Protein AF-A0A7G1IAF2-F1 (afdb_monomer)

Radius of gyration: 13.43 Å; Cα contacts (8 Å, |Δi|>4): 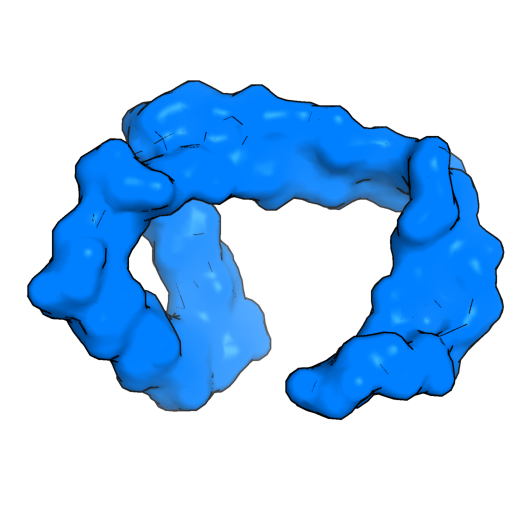85; chains: 1; bounding box: 30×22×25 Å

Structu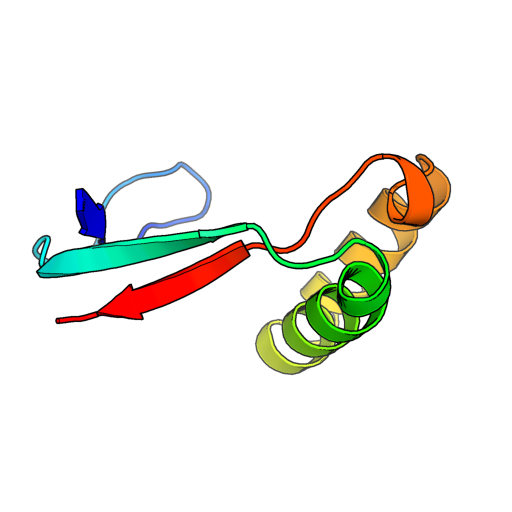re (mmCIF, N/CA/C/O backbone):
data_AF-A0A7G1IAF2-F1
#
_entry.id   AF-A0A7G1IAF2-F1
#
loop_
_atom_site.group_PDB
_atom_site.id
_atom_site.type_symbol
_atom_site.label_atom_id
_atom_site.label_alt_id
_atom_site.label_comp_id
_atom_site.label_asym_id
_atom_site.label_entity_id
_atom_site.label_seq_id
_atom_site.pdbx_PDB_ins_code
_atom_site.Cartn_x
_atom_site.Cartn_y
_atom_site.Cartn_z
_atom_site.occupancy
_atom_site.B_iso_or_equiv
_atom_site.auth_seq_id
_atom_site.auth_comp_id
_atom_site.auth_asym_id
_atom_site.auth_atom_id
_atom_site.pdbx_PDB_model_num
ATOM 1 N N . MET A 1 1 ? -17.153 2.297 8.448 1.00 93.94 1 MET A N 1
ATOM 2 C CA . MET A 1 1 ? -17.160 2.552 6.984 1.00 93.94 1 MET A CA 1
ATOM 3 C C . MET A 1 1 ? -17.080 1.204 6.322 1.00 93.94 1 MET A C 1
ATOM 5 O O . MET A 1 1 ? -16.467 0.323 6.905 1.00 93.94 1 MET A O 1
ATOM 9 N N . THR A 1 2 ? -17.697 1.005 5.165 1.00 96.81 2 THR A N 1
ATOM 10 C CA . THR A 1 2 ? -17.775 -0.344 4.603 1.00 96.81 2 THR A CA 1
ATOM 11 C C . THR A 1 2 ? -16.654 -0.628 3.604 1.00 96.81 2 THR A C 1
ATOM 13 O O . THR A 1 2 ? -16.215 0.253 2.864 1.00 96.81 2 THR A O 1
ATOM 16 N N . LEU A 1 3 ? -16.180 -1.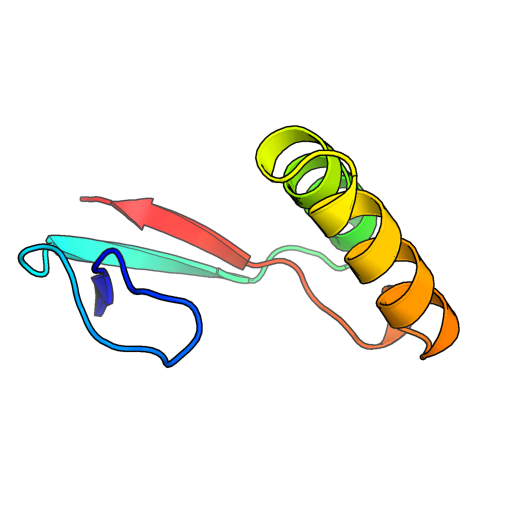873 3.585 1.00 96.25 3 LEU A N 1
ATOM 17 C CA . LEU A 1 3 ? -15.128 -2.376 2.704 1.00 96.25 3 LEU A CA 1
ATOM 18 C C . LEU A 1 3 ? -15.654 -3.558 1.889 1.00 96.25 3 LEU A C 1
ATOM 20 O O . LEU A 1 3 ? -16.375 -4.405 2.407 1.00 96.25 3 LEU A O 1
ATOM 24 N N . ALA A 1 4 ? -15.258 -3.644 0.622 1.00 96.81 4 ALA A N 1
ATOM 25 C CA . ALA A 1 4 ? -15.537 -4.789 -0.239 1.00 96.81 4 ALA A CA 1
ATOM 26 C C . ALA A 1 4 ? -14.334 -5.059 -1.148 1.00 96.81 4 ALA A C 1
ATOM 28 O O . ALA A 1 4 ? -13.595 -4.143 -1.515 1.00 96.81 4 ALA A O 1
ATOM 29 N N . ILE A 1 5 ? -14.148 -6.316 -1.546 1.00 95.62 5 ILE A N 1
ATOM 30 C CA . ILE A 1 5 ? -13.175 -6.671 -2.581 1.00 95.62 5 ILE A CA 1
ATOM 31 C C . ILE A 1 5 ? -13.684 -6.119 -3.915 1.00 95.62 5 ILE A C 1
ATOM 33 O O . ILE A 1 5 ? -14.864 -6.267 -4.234 1.00 95.62 5 ILE A O 1
ATOM 37 N N . CYS A 1 6 ? -12.808 -5.520 -4.721 1.00 96.38 6 CYS A N 1
ATOM 38 C CA . CYS A 1 6 ? -13.149 -5.020 -6.049 1.00 96.38 6 CYS A CA 1
ATOM 39 C C . CYS A 1 6 ? -12.123 -5.443 -7.108 1.00 96.38 6 CYS A C 1
ATOM 41 O O . CYS A 1 6 ? -10.996 -5.829 -6.794 1.00 96.38 6 CYS A O 1
ATOM 43 N N . ASP A 1 7 ? -12.533 -5.396 -8.377 1.00 95.38 7 ASP A N 1
ATOM 44 C CA . ASP A 1 7 ? -11.592 -5.494 -9.494 1.00 95.38 7 ASP A CA 1
ATOM 45 C C . ASP A 1 7 ? -10.884 -4.154 -9.765 1.00 95.38 7 ASP A C 1
ATOM 47 O O . ASP A 1 7 ? -11.214 -3.118 -9.190 1.00 95.38 7 ASP A O 1
ATOM 51 N N . VAL A 1 8 ? -9.913 -4.155 -10.685 1.00 91.44 8 VAL A N 1
ATOM 52 C CA . VAL A 1 8 ? -9.117 -2.962 -11.042 1.00 91.44 8 VAL A CA 1
ATOM 53 C C . VAL A 1 8 ? -9.940 -1.799 -11.617 1.00 91.44 8 VAL A C 1
ATOM 55 O O . VAL A 1 8 ? -9.418 -0.697 -11.750 1.00 91.44 8 VAL A O 1
ATOM 58 N N . ARG A 1 9 ? -11.211 -2.025 -11.979 1.00 95.75 9 ARG A N 1
ATOM 59 C CA . ARG A 1 9 ? -12.148 -0.984 -12.436 1.00 95.75 9 ARG A CA 1
ATOM 60 C C . ARG A 1 9 ? -13.040 -0.472 -11.302 1.00 95.75 9 ARG A C 1
ATOM 62 O O . ARG A 1 9 ? -13.957 0.300 -11.564 1.00 95.75 9 ARG A O 1
ATOM 69 N N . GLY A 1 10 ? -12.812 -0.930 -10.073 1.00 94.75 10 GLY A N 1
ATOM 70 C CA . GLY A 1 10 ? -13.599 -0.570 -8.901 1.00 94.75 10 GLY A CA 1
ATOM 71 C C . GLY A 1 10 ? -14.947 -1.284 -8.811 1.00 94.75 10 GLY A C 1
ATOM 72 O O . GLY A 1 10 ? -15.804 -0.834 -8.057 1.00 94.75 10 GLY A O 1
ATOM 73 N N . ARG A 1 11 ? -15.181 -2.381 -9.553 1.00 96.94 11 ARG A N 1
ATOM 74 C CA . ARG A 1 11 ? -16.454 -3.121 -9.454 1.00 96.94 11 ARG A CA 1
ATOM 75 C C . ARG A 1 11 ? -16.410 -4.084 -8.261 1.00 96.94 11 ARG A C 1
ATOM 77 O O . ARG A 1 11 ? -15.529 -4.951 -8.264 1.00 96.94 11 ARG A O 1
ATOM 84 N N . PRO A 1 12 ? -17.338 -3.990 -7.288 1.00 97.38 12 PRO A N 1
ATOM 85 C CA . PRO A 1 12 ? -17.382 -4.901 -6.145 1.00 97.38 12 PRO A CA 1
ATOM 86 C C . PRO A 1 12 ? -17.537 -6.369 -6.564 1.00 97.38 12 PRO A C 1
ATOM 88 O O . PRO A 1 12 ? -18.217 -6.682 -7.544 1.00 97.38 12 PRO A O 1
ATOM 91 N N . LYS A 1 13 ? -16.884 -7.265 -5.821 1.00 97.69 13 LYS A N 1
ATOM 92 C CA . LYS A 1 13 ? -16.869 -8.729 -6.009 1.00 97.69 13 LYS A CA 1
ATOM 93 C C . LYS A 1 13 ? -17.206 -9.500 -4.730 1.00 97.69 13 LYS A C 1
ATOM 95 O O . LYS A 1 13 ? -17.176 -10.725 -4.742 1.00 97.69 13 LYS A O 1
ATOM 100 N N . SER A 1 14 ? -17.504 -8.796 -3.644 1.00 97.00 14 SER A N 1
ATOM 101 C CA . SER A 1 14 ? -17.943 -9.358 -2.369 1.00 97.00 14 SER A CA 1
ATOM 102 C C . SER A 1 14 ? -19.082 -8.522 -1.800 1.00 97.00 14 SER A C 1
ATOM 104 O O . SER A 1 14 ? -19.305 -7.389 -2.236 1.00 97.00 14 SER A O 1
ATOM 106 N N .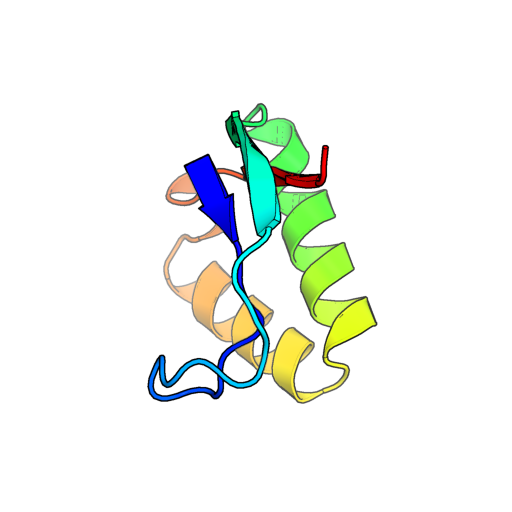 GLU A 1 15 ? -19.756 -9.059 -0.787 1.00 97.44 15 GLU A N 1
ATOM 107 C CA . GLU A 1 15 ? -20.570 -8.242 0.108 1.00 97.44 15 GLU A CA 1
ATOM 108 C C . GLU A 1 15 ? -19.689 -7.231 0.852 1.00 97.44 15 GLU A C 1
ATOM 110 O O . GLU A 1 15 ? -18.475 -7.425 1.009 1.00 97.44 15 GLU A O 1
ATOM 115 N N . ALA A 1 16 ? -20.309 -6.124 1.251 1.00 97.31 16 ALA A N 1
ATOM 116 C CA . ALA A 1 16 ? -19.649 -5.077 2.005 1.00 97.31 16 ALA A CA 1
ATOM 117 C C . ALA A 1 16 ? -19.640 -5.437 3.497 1.00 97.31 16 ALA A C 1
ATOM 119 O O . ALA A 1 16 ? -20.658 -5.867 4.035 1.00 97.31 16 ALA A O 1
ATOM 120 N N . VAL A 1 17 ? -18.503 -5.234 4.157 1.00 97.12 17 VAL A N 1
ATOM 121 C CA . VAL A 1 17 ? -18.315 -5.485 5.595 1.00 97.12 17 VAL A CA 1
ATOM 122 C C . VAL A 1 17 ? -17.938 -4.200 6.314 1.00 97.12 17 VAL A C 1
ATOM 124 O O . VAL A 1 17 ? -17.324 -3.319 5.711 1.00 97.12 17 VAL A O 1
ATOM 127 N N . GLU A 1 18 ? -18.286 -4.077 7.594 1.00 98.00 18 GLU A N 1
ATOM 128 C CA . GLU A 1 18 ? -17.867 -2.924 8.391 1.00 98.00 18 GLU A CA 1
ATOM 129 C C . GLU A 1 18 ? -16.362 -2.936 8.653 1.00 98.00 18 GLU A C 1
ATOM 131 O O . GLU A 1 18 ? -15.721 -3.974 8.832 1.00 98.00 18 GLU A O 1
ATOM 136 N N . GLY A 1 19 ? -15.784 -1.744 8.669 1.00 96.88 19 GLY A N 1
ATOM 137 C CA . GLY A 1 19 ? -14.370 -1.556 8.897 1.00 96.88 19 GLY A CA 1
ATOM 138 C C . GLY A 1 19 ? -14.000 -0.127 9.257 1.00 96.88 19 GLY A C 1
ATOM 139 O O . GLY A 1 19 ? -14.810 0.811 9.267 1.00 96.88 19 GLY A O 1
ATOM 140 N N . THR A 1 20 ? -12.719 0.031 9.553 1.00 97.31 20 THR A N 1
ATOM 141 C CA . THR A 1 20 ? -12.089 1.301 9.901 1.00 97.31 20 THR A CA 1
ATOM 142 C C . THR A 1 20 ? -10.828 1.505 9.075 1.00 97.31 20 THR A C 1
ATOM 144 O O . THR A 1 20 ? -10.174 0.547 8.656 1.00 97.31 20 THR A O 1
ATOM 147 N N . ALA A 1 21 ? -10.514 2.773 8.822 1.00 96.69 21 ALA A N 1
ATOM 148 C CA . ALA A 1 21 ? -9.278 3.201 8.190 1.00 96.69 21 ALA A CA 1
ATOM 149 C C . ALA A 1 21 ? -8.540 4.146 9.132 1.00 96.69 21 ALA A C 1
ATOM 151 O O . ALA A 1 21 ? -9.148 5.069 9.674 1.00 96.69 21 ALA A O 1
ATOM 152 N N . ALA A 1 22 ? -7.241 3.928 9.290 1.00 97.38 22 ALA A N 1
ATOM 153 C CA . ALA A 1 22 ? -6.352 4.829 10.001 1.00 97.38 22 ALA A CA 1
ATOM 154 C C . ALA A 1 22 ? -5.282 5.354 9.045 1.00 97.38 22 ALA A C 1
ATOM 156 O O . ALA A 1 22 ? -4.716 4.600 8.251 1.00 97.38 22 ALA A O 1
ATOM 157 N N . ILE A 1 23 ? -5.017 6.655 9.133 1.00 97.75 23 ILE A N 1
ATOM 158 C CA . ILE A 1 23 ? -3.877 7.281 8.470 1.00 97.75 23 ILE A CA 1
ATOM 159 C C . ILE A 1 23 ? -2.625 6.905 9.266 1.00 97.75 2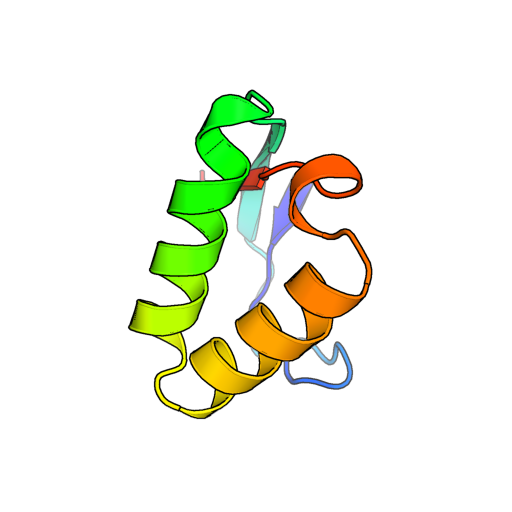3 ILE A C 1
ATOM 161 O O . ILE A 1 23 ? -2.602 7.055 10.487 1.00 97.75 23 ILE A O 1
ATOM 165 N N . LEU A 1 24 ? -1.617 6.373 8.582 1.00 97.94 24 LEU A N 1
ATOM 166 C CA . LEU A 1 24 ? -0.326 6.037 9.176 1.00 97.94 24 LEU A CA 1
ATOM 167 C C . LEU A 1 24 ? 0.612 7.244 9.154 1.00 97.94 24 LEU A C 1
ATOM 169 O O . LEU A 1 24 ? 0.433 8.156 8.357 1.00 97.94 24 LEU A O 1
ATOM 173 N N . ASP A 1 25 ? 1.634 7.211 10.005 1.00 96.75 25 ASP A N 1
ATOM 174 C CA . ASP A 1 25 ? 2.735 8.172 9.955 1.00 96.75 25 ASP A CA 1
ATOM 175 C C . ASP A 1 25 ? 3.526 8.057 8.638 1.00 96.75 25 ASP A C 1
ATOM 177 O O . ASP A 1 25 ? 3.666 6.961 8.085 1.00 96.75 25 ASP A O 1
ATOM 181 N N . ASP A 1 26 ? 4.089 9.168 8.163 1.00 95.62 26 ASP A N 1
ATOM 182 C CA . ASP A 1 26 ? 4.855 9.229 6.911 1.00 95.62 26 ASP A CA 1
ATOM 183 C C . ASP A 1 26 ? 6.047 8.257 6.902 1.00 95.62 26 ASP A C 1
ATOM 185 O O . ASP A 1 26 ? 6.384 7.679 5.862 1.00 95.62 26 ASP A O 1
ATOM 189 N N . SER A 1 27 ? 6.646 7.981 8.068 1.00 96.38 27 SER A N 1
ATOM 190 C CA . SER A 1 27 ? 7.726 6.992 8.202 1.00 96.38 27 SER A CA 1
ATOM 191 C C . SER A 1 27 ? 7.305 5.575 7.790 1.00 96.38 27 SER A C 1
ATOM 193 O O . SER A 1 27 ? 8.148 4.765 7.392 1.00 96.38 27 SER A O 1
ATOM 195 N N . GLN A 1 28 ? 6.003 5.272 7.800 1.00 98.00 28 GLN A N 1
ATOM 196 C CA . GLN A 1 28 ? 5.455 3.963 7.439 1.00 98.00 28 GLN A CA 1
ATOM 197 C C . GLN A 1 28 ? 5.216 3.800 5.933 1.00 98.00 28 GLN A C 1
ATOM 199 O O . GLN A 1 28 ? 4.985 2.677 5.471 1.00 98.00 28 GLN A O 1
ATOM 204 N N . THR A 1 29 ? 5.308 4.869 5.135 1.00 98.12 29 THR A N 1
ATOM 205 C CA . THR A 1 29 ? 5.072 4.817 3.681 1.00 98.12 29 THR A CA 1
ATOM 206 C C . THR A 1 29 ? 5.977 3.788 2.990 1.00 98.12 29 THR A C 1
ATOM 208 O O . THR A 1 29 ? 5.53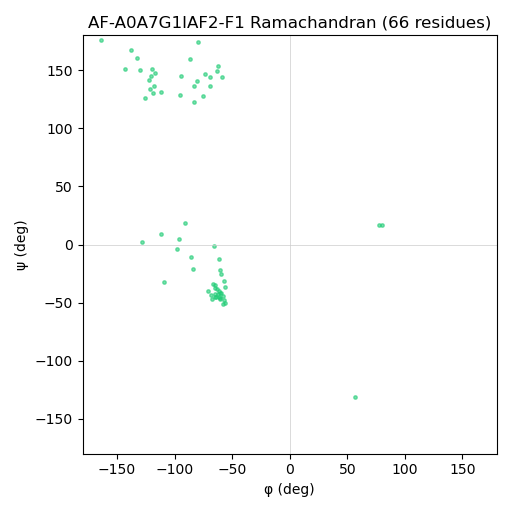0 3.048 2.108 1.00 98.12 29 THR A O 1
ATOM 211 N N . GLY A 1 30 ? 7.229 3.645 3.440 1.00 98.00 30 GLY A N 1
ATOM 212 C CA . GLY A 1 30 ? 8.144 2.608 2.952 1.00 98.00 30 GLY A CA 1
ATOM 213 C C . GLY A 1 30 ? 7.631 1.182 3.194 1.00 98.00 30 GLY A C 1
ATOM 214 O O . GLY A 1 30 ? 7.595 0.374 2.264 1.00 98.00 30 GLY A O 1
ATOM 215 N N . ALA A 1 31 ? 7.156 0.897 4.409 1.00 98.12 31 ALA A N 1
ATOM 216 C CA . ALA A 1 31 ? 6.622 -0.414 4.779 1.00 98.12 31 ALA A CA 1
ATOM 217 C C . ALA A 1 31 ? 5.347 -0.765 3.993 1.00 98.12 31 ALA A C 1
ATOM 219 O O . ALA A 1 31 ? 5.150 -1.921 3.607 1.00 98.12 31 ALA A O 1
ATOM 220 N N . VAL A 1 32 ? 4.506 0.230 3.691 1.00 98.19 32 VAL A N 1
ATOM 221 C CA . VAL A 1 32 ? 3.316 0.046 2.846 1.00 98.19 32 VAL A CA 1
ATOM 222 C C . VAL A 1 32 ? 3.709 -0.325 1.416 1.00 98.19 32 VAL A C 1
ATOM 224 O O . VAL A 1 32 ? 3.163 -1.286 0.868 1.00 98.19 32 VAL A O 1
ATOM 227 N N . TYR A 1 33 ? 4.693 0.353 0.816 1.00 98.50 33 TYR A N 1
ATOM 228 C CA . TYR A 1 33 ? 5.215 -0.058 -0.491 1.00 98.50 33 TYR A CA 1
ATOM 229 C C . TYR A 1 33 ? 5.753 -1.492 -0.462 1.00 98.50 33 TYR A C 1
ATOM 231 O O . TYR A 1 33 ? 5.451 -2.280 -1.363 1.00 98.50 33 TYR A O 1
ATOM 239 N N . ASP A 1 34 ? 6.505 -1.871 0.569 1.00 98.25 34 ASP A N 1
ATOM 240 C CA . ASP A 1 34 ? 7.020 -3.236 0.692 1.00 98.25 34 ASP A CA 1
ATOM 241 C C . ASP A 1 34 ? 5.889 -4.267 0.789 1.00 98.25 34 ASP A C 1
ATOM 243 O O . ASP A 1 34 ? 5.950 -5.317 0.141 1.00 98.25 34 ASP A O 1
ATOM 247 N N . ALA A 1 35 ? 4.820 -3.958 1.528 1.00 98.25 35 ALA A N 1
ATOM 248 C CA . ALA A 1 35 ? 3.627 -4.797 1.601 1.00 98.25 35 ALA A CA 1
ATOM 249 C C . ALA A 1 35 ? 2.931 -4.938 0.234 1.00 98.25 35 ALA A C 1
ATOM 251 O O . ALA A 1 35 ? 2.572 -6.053 -0.153 1.00 98.25 35 ALA A O 1
ATOM 252 N N . ILE A 1 36 ? 2.803 -3.852 -0.541 1.00 97.75 36 ILE A N 1
ATOM 253 C CA . ILE A 1 36 ? 2.263 -3.879 -1.916 1.00 97.75 36 ILE A CA 1
ATOM 254 C C . ILE A 1 36 ? 3.121 -4.779 -2.815 1.00 97.75 36 ILE A C 1
ATOM 256 O O . ILE A 1 36 ? 2.594 -5.635 -3.531 1.00 97.75 36 ILE A O 1
ATOM 260 N N . GLY A 1 37 ? 4.447 -4.633 -2.751 1.00 98.31 37 GLY A N 1
ATOM 261 C CA . GLY A 1 37 ? 5.387 -5.434 -3.537 1.00 98.31 37 GLY A CA 1
ATOM 262 C C . GLY A 1 37 ? 5.333 -6.924 -3.191 1.00 98.31 37 GLY A C 1
ATOM 263 O O . GLY A 1 37 ? 5.405 -7.766 -4.086 1.00 98.31 37 GLY A O 1
ATOM 264 N N . LYS A 1 38 ? 5.158 -7.260 -1.907 1.00 98.31 38 LYS A N 1
ATOM 265 C CA . LYS A 1 38 ? 4.974 -8.644 -1.440 1.00 98.31 38 LYS A CA 1
ATOM 266 C C . LYS A 1 38 ? 3.632 -9.224 -1.889 1.00 98.31 38 LYS A C 1
ATOM 268 O O . LYS A 1 38 ? 3.596 -10.354 -2.364 1.00 98.31 38 LYS A O 1
ATOM 273 N N . ARG A 1 39 ? 2.545 -8.454 -1.782 1.00 97.06 39 ARG A N 1
ATOM 274 C CA . ARG A 1 39 ? 1.182 -8.912 -2.098 1.00 97.06 39 ARG A CA 1
ATOM 275 C C . ARG A 1 39 ? 0.943 -9.120 -3.593 1.00 97.06 39 ARG A C 1
ATOM 277 O O . ARG A 1 39 ? 0.269 -10.072 -3.966 1.00 97.06 39 ARG A O 1
ATOM 284 N N . TYR A 1 40 ? 1.472 -8.236 -4.439 1.00 96.38 40 TYR A N 1
ATOM 285 C CA . TYR A 1 40 ? 1.182 -8.223 -5.881 1.00 96.38 40 TYR A CA 1
ATOM 286 C C . TYR A 1 40 ? 2.381 -8.613 -6.761 1.00 96.38 40 TYR A C 1
ATOM 288 O O . TYR A 1 40 ? 2.328 -8.478 -7.986 1.00 96.38 40 TYR A O 1
ATOM 296 N N . GLY A 1 41 ? 3.478 -9.085 -6.161 1.00 97.88 41 GLY A N 1
ATOM 297 C CA . GLY A 1 41 ? 4.647 -9.596 -6.876 1.00 97.88 41 GLY A CA 1
ATOM 298 C C . GLY A 1 41 ? 5.253 -8.581 -7.851 1.00 97.88 41 GLY A C 1
ATOM 299 O O . GLY A 1 41 ? 5.499 -7.426 -7.501 1.00 97.88 41 GLY A O 1
ATOM 300 N N . ILE A 1 42 ? 5.515 -9.013 -9.091 1.00 98.19 42 ILE A N 1
ATOM 301 C CA . ILE A 1 42 ? 6.144 -8.175 -10.129 1.00 98.19 42 ILE A CA 1
ATOM 3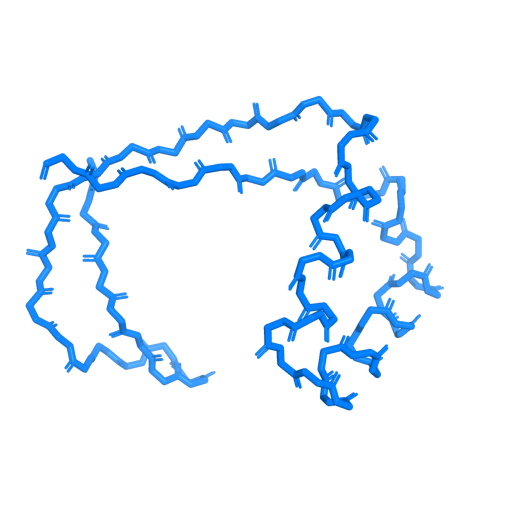02 C C . ILE A 1 42 ? 5.303 -6.927 -10.420 1.00 98.19 42 ILE A C 1
ATOM 304 O O . ILE A 1 42 ? 5.857 -5.833 -10.509 1.00 98.19 42 ILE A O 1
ATOM 308 N N . VAL A 1 43 ? 3.976 -7.067 -10.501 1.00 97.56 43 VAL A N 1
ATOM 309 C CA . VAL A 1 43 ? 3.069 -5.938 -10.762 1.00 97.56 43 VAL A CA 1
ATOM 310 C C . VAL A 1 43 ? 3.181 -4.895 -9.650 1.00 97.56 43 VAL A C 1
ATOM 312 O O . VAL A 1 43 ? 3.344 -3.710 -9.935 1.00 97.56 43 VAL A O 1
ATOM 315 N N . GLY A 1 44 ? 3.189 -5.337 -8.388 1.00 97.94 44 GLY A N 1
ATOM 316 C CA . GLY A 1 44 ? 3.394 -4.456 -7.235 1.00 97.94 44 GLY A CA 1
ATOM 317 C C . GLY A 1 44 ? 4.751 -3.751 -7.266 1.00 97.94 44 GLY A C 1
ATOM 318 O O . GLY A 1 44 ? 4.831 -2.553 -7.020 1.00 97.94 44 GLY A O 1
ATOM 319 N N . LYS A 1 45 ? 5.825 -4.457 -7.636 1.00 98.25 45 LYS A N 1
ATOM 320 C CA . LYS A 1 45 ? 7.171 -3.864 -7.741 1.00 98.25 45 LYS A CA 1
ATOM 321 C C . LYS A 1 45 ? 7.261 -2.796 -8.836 1.00 98.25 45 LYS A C 1
ATOM 323 O O . LYS A 1 45 ? 7.843 -1.740 -8.592 1.00 98.25 45 LYS A O 1
ATOM 328 N N . VAL A 1 46 ? 6.670 -3.039 -10.009 1.00 98.50 46 VAL A N 1
ATOM 329 C CA . VAL A 1 46 ? 6.612 -2.051 -11.104 1.00 98.50 46 VAL A CA 1
ATOM 330 C C . VAL A 1 46 ? 5.787 -0.835 -10.685 1.00 98.50 46 VAL A C 1
ATOM 332 O O . VAL A 1 46 ? 6.237 0.296 -10.870 1.00 98.50 46 VAL A O 1
ATOM 335 N N . PHE A 1 47 ? 4.626 -1.054 -10.060 1.00 97.88 47 PHE A N 1
ATOM 336 C CA . PHE A 1 47 ? 3.808 0.022 -9.497 1.00 97.88 47 PHE A CA 1
ATOM 337 C C . PHE A 1 47 ? 4.606 0.870 -8.497 1.00 97.88 47 PHE A C 1
ATOM 339 O O . PHE A 1 47 ? 4.668 2.090 -8.643 1.00 97.88 47 PHE A O 1
ATOM 346 N N . ASN A 1 48 ? 5.279 0.232 -7.534 1.00 98.31 48 ASN A N 1
ATOM 347 C CA . ASN A 1 48 ? 6.099 0.917 -6.537 1.00 98.31 48 ASN A CA 1
ATOM 348 C C . ASN A 1 48 ? 7.186 1.772 -7.190 1.00 98.31 48 ASN A C 1
ATOM 350 O O . ASN A 1 48 ? 7.352 2.929 -6.820 1.00 98.31 48 ASN A O 1
ATOM 354 N N . PHE A 1 49 ? 7.923 1.218 -8.156 1.00 98.56 49 PHE A N 1
ATOM 355 C CA . PHE A 1 49 ? 8.986 1.937 -8.858 1.00 98.56 49 PHE A CA 1
ATOM 356 C C . PHE A 1 49 ? 8.451 3.203 -9.536 1.00 98.56 49 PHE A C 1
ATOM 358 O O . PHE A 1 49 ? 8.952 4.302 -9.304 1.00 98.56 49 PHE A O 1
ATOM 365 N N . VAL A 1 50 ? 7.377 3.058 -10.311 1.00 98.44 50 VAL A N 1
ATOM 366 C CA . VAL A 1 50 ? 6.757 4.158 -11.054 1.00 98.44 50 VAL A CA 1
ATOM 367 C C . VAL A 1 50 ? 6.116 5.202 -10.123 1.00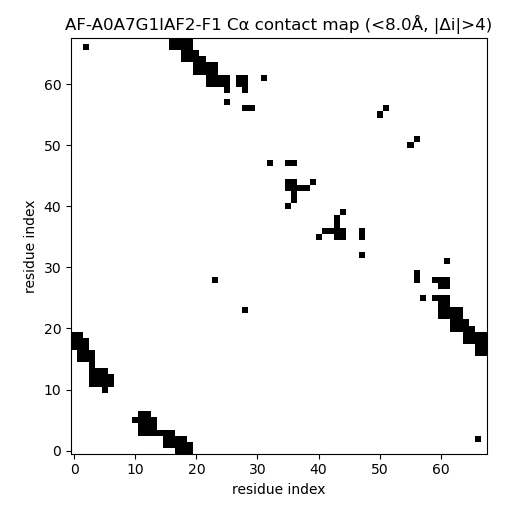 98.44 50 VAL A C 1
ATOM 369 O O . VAL A 1 50 ? 6.156 6.393 -10.430 1.00 98.44 50 VAL A O 1
ATOM 372 N N . SER A 1 51 ? 5.557 4.783 -8.984 1.00 98.31 51 SER A N 1
ATOM 373 C CA . SER A 1 51 ? 5.020 5.681 -7.950 1.00 98.31 51 SER A CA 1
ATOM 374 C C . SER A 1 51 ? 6.131 6.488 -7.271 1.00 98.31 51 SER A C 1
ATOM 376 O O . SER A 1 51 ? 6.044 7.710 -7.164 1.00 98.31 51 SER A O 1
ATOM 378 N N . LYS A 1 52 ? 7.228 5.829 -6.875 1.00 97.94 52 LYS A N 1
ATOM 379 C CA . LYS A 1 52 ? 8.379 6.483 -6.233 1.00 97.94 52 LYS A CA 1
ATOM 380 C C . LYS A 1 52 ? 9.081 7.468 -7.171 1.00 97.94 52 LYS A C 1
ATOM 382 O O . LYS A 1 52 ? 9.434 8.553 -6.726 1.00 97.94 52 LYS A O 1
ATOM 387 N N . LEU A 1 53 ? 9.191 7.153 -8.466 1.00 98.38 53 LEU A N 1
ATOM 388 C CA . LEU A 1 53 ? 9.690 8.095 -9.481 1.00 98.38 53 LEU A CA 1
ATOM 389 C C . LEU A 1 53 ? 8.851 9.379 -9.590 1.00 98.38 53 LEU A C 1
ATOM 391 O O . LEU A 1 53 ? 9.372 10.409 -10.001 1.00 98.38 53 LEU A O 1
ATOM 395 N N . ARG A 1 54 ? 7.567 9.335 -9.213 1.00 97.88 54 ARG A N 1
ATOM 396 C CA . ARG A 1 54 ? 6.671 10.502 -9.147 1.00 97.88 54 ARG A CA 1
ATOM 397 C C . ARG A 1 54 ? 6.662 11.183 -7.768 1.00 97.88 54 ARG A C 1
ATOM 399 O O . ARG A 1 54 ? 5.727 11.911 -7.452 1.00 97.88 54 ARG A O 1
ATOM 406 N N . GLY A 1 55 ? 7.672 10.935 -6.932 1.00 97.94 55 GLY A N 1
ATOM 407 C CA . GLY A 1 55 ? 7.780 11.517 -5.589 1.00 97.94 55 GLY A CA 1
ATOM 408 C C . GLY A 1 55 ? 6.922 10.810 -4.538 1.00 97.94 55 GLY A C 1
ATOM 409 O O . GLY A 1 55 ? 6.677 11.351 -3.466 1.00 97.94 55 GLY A O 1
ATOM 410 N N . GLY A 1 56 ? 6.452 9.590 -4.808 1.00 97.62 56 GLY A N 1
ATOM 411 C CA . GLY A 1 56 ? 5.521 8.892 -3.922 1.00 97.62 56 GLY A CA 1
ATOM 412 C C . GLY A 1 56 ? 6.071 8.499 -2.543 1.00 97.62 56 GLY A C 1
ATOM 413 O O . GLY A 1 56 ? 5.325 7.887 -1.792 1.00 97.62 56 GLY A O 1
ATOM 414 N N . MET A 1 57 ? 7.340 8.767 -2.212 1.00 97.31 57 MET A N 1
ATOM 415 C CA . MET A 1 57 ? 7.859 8.634 -0.836 1.00 97.31 57 MET A CA 1
ATOM 416 C C . MET A 1 57 ? 7.588 9.875 0.023 1.00 97.31 57 MET A C 1
ATOM 418 O O . MET A 1 57 ? 7.612 9.767 1.240 1.00 97.31 57 MET A O 1
ATOM 422 N N . GLU A 1 58 ? 7.339 11.021 -0.607 1.00 96.75 58 GLU A N 1
ATOM 423 C CA . GLU A 1 58 ? 7.098 12.311 0.053 1.00 96.75 58 GLU A CA 1
ATOM 424 C C . GLU A 1 58 ? 5.629 12.726 -0.080 1.00 96.75 58 GLU A C 1
ATOM 426 O O . GLU A 1 58 ? 5.068 13.350 0.810 1.00 96.75 58 GLU A O 1
ATOM 431 N N . ASN A 1 59 ? 4.990 12.349 -1.193 1.00 96.69 59 ASN A N 1
ATOM 432 C CA . ASN A 1 59 ? 3.635 12.785 -1.535 1.00 96.69 59 ASN A CA 1
ATOM 433 C C . ASN A 1 59 ? 2.535 11.772 -1.177 1.00 96.69 59 ASN A C 1
ATOM 435 O O . ASN A 1 59 ? 1.357 12.058 -1.391 1.00 96.69 59 ASN A O 1
ATOM 439 N N . ASN A 1 60 ? 2.896 10.587 -0.672 1.00 97.31 60 ASN A N 1
ATOM 440 C CA . ASN A 1 60 ? 1.929 9.553 -0.303 1.00 97.31 60 ASN A CA 1
ATOM 441 C C . ASN A 1 60 ? 1.998 9.256 1.193 1.00 97.31 60 ASN A C 1
ATOM 443 O O . ASN A 1 60 ? 3.078 9.225 1.778 1.00 97.31 60 ASN A O 1
ATOM 447 N N . ILE A 1 61 ? 0.840 8.913 1.752 1.00 97.31 61 ILE A N 1
ATOM 448 C CA . ILE A 1 61 ? 0.679 8.470 3.134 1.00 97.31 61 ILE A CA 1
ATOM 449 C C . ILE A 1 61 ? 0.082 7.062 3.171 1.00 97.31 61 ILE A C 1
ATOM 451 O O . ILE A 1 61 ? -0.726 6.682 2.316 1.00 97.31 61 ILE A O 1
ATOM 455 N N . GLY A 1 62 ? 0.506 6.260 4.143 1.00 97.50 62 GLY A N 1
ATOM 456 C CA . GLY A 1 62 ? -0.016 4.913 4.344 1.00 97.50 62 GLY A CA 1
ATOM 457 C C . GLY A 1 62 ? -1.425 4.914 4.940 1.00 97.50 62 GLY A C 1
ATOM 458 O O . GLY A 1 62 ? -1.747 5.751 5.780 1.00 97.50 62 GLY A O 1
ATOM 459 N N . LEU A 1 63 ? -2.247 3.933 4.557 1.00 97.50 63 LEU A N 1
ATOM 460 C CA . LEU A 1 63 ? -3.523 3.646 5.215 1.00 97.50 63 LEU A CA 1
ATOM 461 C C . LEU A 1 63 ? -3.513 2.228 5.783 1.00 97.50 63 LEU A C 1
ATOM 463 O O . LEU A 1 63 ? -3.208 1.268 5.073 1.00 97.50 63 LEU A O 1
ATOM 467 N N . GLU A 1 64 ? -3.900 2.095 7.047 1.00 97.19 64 GLU A N 1
ATOM 468 C CA . GLU A 1 64 ? -4.222 0.811 7.662 1.00 97.19 64 GLU A CA 1
ATOM 469 C C . GLU A 1 64 ? -5.732 0.585 7.589 1.00 97.19 64 GLU A C 1
ATOM 471 O O . GLU A 1 64 ? -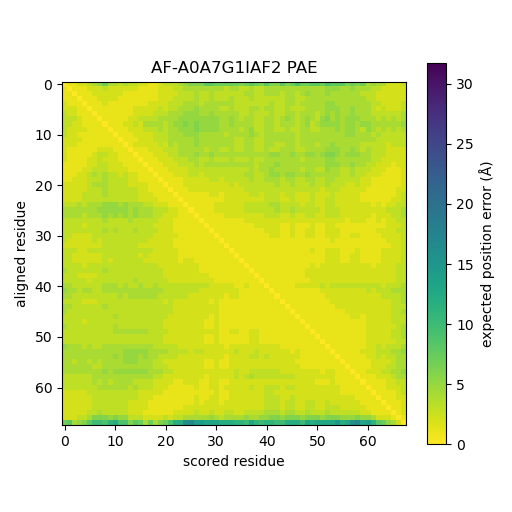6.510 1.443 7.999 1.00 97.19 64 GLU A O 1
ATOM 476 N N . LEU A 1 65 ? -6.146 -0.578 7.081 1.00 96.25 65 LEU A N 1
ATOM 477 C CA . LEU A 1 65 ? -7.546 -0.993 7.034 1.00 96.25 65 LEU A CA 1
ATOM 478 C C . LEU A 1 65 ? -7.768 -2.166 7.989 1.00 96.25 65 LEU A C 1
ATOM 480 O O . LEU A 1 65 ? -7.035 -3.156 7.930 1.00 96.25 65 LEU A O 1
ATOM 484 N N . LYS A 1 66 ? -8.804 -2.078 8.824 1.00 96.31 66 LYS A N 1
ATOM 485 C CA . LYS A 1 66 ? -9.228 -3.145 9.741 1.00 96.31 66 LYS A CA 1
ATOM 486 C C . LYS A 1 66 ? -10.703 -3.456 9.522 1.00 96.31 66 LYS A C 1
ATOM 488 O O . LYS A 1 66 ? -11.533 -2.552 9.566 1.00 96.31 66 LYS A O 1
ATOM 493 N N . VAL A 1 67 ? -11.014 -4.727 9.285 1.00 95.25 67 VAL A N 1
ATOM 494 C CA . VAL A 1 67 ? -12.395 -5.237 9.250 1.00 95.25 67 VAL A CA 1
ATOM 495 C C . VAL A 1 67 ? -12.861 -5.458 10.691 1.00 95.25 67 VAL A C 1
ATOM 497 O O . VAL A 1 67 ? -12.047 -5.854 11.527 1.00 95.25 67 VAL A O 1
ATOM 500 N N . SER A 1 68 ? -14.123 -5.132 10.980 1.00 84.69 68 SER A N 1
ATOM 501 C CA . SER A 1 68 ? -14.761 -5.309 12.299 1.00 84.69 68 SER A CA 1
ATOM 502 C C . SER A 1 68 ? -15.546 -6.611 12.392 1.00 84.69 68 SER A C 1
ATOM 504 O O . SER A 1 68 ? -16.028 -7.080 11.338 1.00 84.69 68 SER A O 1
#

Organism: Mycobacterium kansasii (NCBI:txid1768)

Mean predicted aligned error: 2.55 Å

Solvent-accessible surface area (backbone atoms only — not comparable to full-atom values): 3959 Å² total; per-residue (Å²): 90,75,44,58,52,56,48,99,85,67,49,73,77,50,75,73,39,52,29,49,78,43,82,46,58,60,86,44,30,63,58,46,48,51,50,42,26,67,75,47,42,70,62,23,44,53,51,45,53,60,40,46,76,74,44,40,76,77,76,41,69,26,73,48,78,45,79,109

pLDDT: mean 97.02, std 1.92, range [84.69, 98.56]

Foldseek 3Di:
DWDADADPVRHGDDDIFDKDKDWDDLVCLVVQLVVQCVVVPPVSVVVSVVCVVVVVSPPDTDMDMDTD

Sequence (68 aa):
MTLAICDVRGRPKSEAVEGTAAILDDSQTGAVYDAIGKRYGIVGKVFNFVSKLRGGMENNIGLELKVS

Secondary structure (DSSP, 8-state):
-EE--B-TT--B-S--EEEEEEEPPGGGHHHHHHHHHHHHHHHHHHHHHHHHHTTTTTS---EEEEE-